Protein AF-A0A846NH16-F1 (afdb_monomer_lite)

Foldseek 3Di:
DQDPPDDDQVVLLVVLVVVLCVVVVHDDDVLSSLVSCVVPDDLVQDSHNGDVVCNVVNVCSVVVPDPVD

Structure (mmCIF, N/CA/C/O backbone):
data_AF-A0A846NH16-F1
#
_entry.id   AF-A0A846NH16-F1
#
loop_
_atom_site.group_PDB
_atom_site.id
_atom_site.type_symbol
_atom_site.label_atom_id
_atom_site.label_alt_id
_atom_site.label_comp_id
_atom_site.label_asym_id
_atom_site.label_entity_id
_atom_site.label_seq_id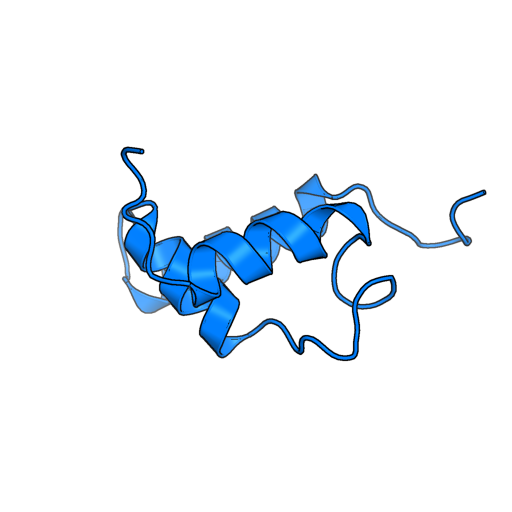
_atom_site.pdbx_PDB_ins_code
_atom_site.Cartn_x
_atom_site.Cartn_y
_atom_site.Cartn_z
_atom_site.occupancy
_atom_site.B_iso_or_equiv
_atom_site.auth_seq_id
_atom_site.auth_comp_id
_atom_site.auth_asym_id
_atom_site.auth_atom_id
_atom_site.pdbx_PDB_model_num
ATOM 1 N N . MET A 1 1 ? 18.709 -7.275 -12.513 1.00 75.25 1 MET A N 1
ATOM 2 C CA . MET A 1 1 ? 19.265 -5.921 -12.284 1.00 75.25 1 MET A CA 1
ATOM 3 C C . MET A 1 1 ? 18.094 -4.952 -12.348 1.00 75.25 1 MET A C 1
ATOM 5 O O . MET A 1 1 ? 17.305 -5.100 -13.273 1.00 75.25 1 MET A O 1
ATOM 9 N N . ARG A 1 2 ? 17.915 -4.068 -11.354 1.00 79.62 2 ARG A N 1
ATOM 10 C CA . ARG A 1 2 ? 16.789 -3.114 -11.329 1.00 79.62 2 ARG A CA 1
ATOM 11 C C . ARG A 1 2 ? 16.929 -2.103 -12.486 1.00 79.62 2 ARG A C 1
ATOM 13 O O . ARG A 1 2 ? 18.048 -1.626 -12.694 1.00 79.62 2 ARG A O 1
ATOM 20 N N . PRO A 1 3 ? 15.863 -1.817 -13.257 1.00 84.06 3 PRO A N 1
ATOM 21 C CA . PRO A 1 3 ? 15.900 -0.804 -14.310 1.00 84.06 3 PRO A CA 1
ATOM 22 C C . PRO A 1 3 ? 16.304 0.593 -13.796 1.00 84.06 3 PRO A C 1
ATOM 24 O O . PRO A 1 3 ? 16.099 0.914 -12.624 1.00 84.06 3 PRO A O 1
ATOM 27 N N . PRO A 1 4 ? 16.867 1.464 -14.652 1.00 87.88 4 PRO A N 1
ATOM 28 C CA . PRO A 1 4 ? 17.083 2.864 -14.301 1.00 87.88 4 PRO A CA 1
ATOM 29 C C . PRO A 1 4 ? 15.777 3.546 -13.882 1.00 87.88 4 PRO A C 1
ATOM 31 O O . PRO A 1 4 ? 14.759 3.414 -14.558 1.00 87.88 4 PRO A O 1
ATOM 34 N N . GLY A 1 5 ? 15.821 4.296 -12.781 1.00 83.44 5 GLY A N 1
ATOM 35 C CA . GLY A 1 5 ? 14.645 4.972 -12.225 1.00 83.44 5 GLY A CA 1
ATOM 36 C C . GLY A 1 5 ? 13.799 4.110 -11.285 1.00 83.44 5 GLY A C 1
ATOM 37 O O . GLY A 1 5 ? 12.878 4.645 -10.674 1.00 83.44 5 GLY A O 1
ATOM 38 N N . THR A 1 6 ? 14.125 2.825 -11.109 1.00 85.19 6 THR A N 1
ATOM 39 C CA . THR A 1 6 ? 13.525 1.993 -10.060 1.00 85.19 6 THR A CA 1
ATOM 40 C C . THR A 1 6 ? 13.952 2.496 -8.683 1.00 85.19 6 THR A C 1
ATOM 42 O O . THR A 1 6 ? 15.146 2.587 -8.380 1.00 85.19 6 THR A O 1
ATOM 45 N N . THR A 1 7 ? 12.970 2.828 -7.852 1.00 86.06 7 THR A N 1
ATOM 46 C CA . THR A 1 7 ? 13.156 3.126 -6.432 1.00 86.06 7 THR A CA 1
ATOM 47 C C . THR A 1 7 ? 13.270 1.844 -5.596 1.00 86.06 7 THR A C 1
ATOM 49 O O . THR A 1 7 ? 13.177 0.732 -6.105 1.00 86.06 7 THR A O 1
ATOM 52 N N . GLU A 1 8 ? 13.623 1.982 -4.320 1.00 84.56 8 GLU A N 1
ATOM 53 C CA . GLU A 1 8 ? 13.633 0.871 -3.356 1.00 84.56 8 GLU A CA 1
ATOM 54 C C . GLU A 1 8 ? 12.235 0.752 -2.725 1.00 84.56 8 GLU A C 1
ATOM 56 O O . GLU A 1 8 ? 11.574 1.786 -2.616 1.00 84.56 8 GLU A O 1
ATOM 61 N N . ASP A 1 9 ? 11.820 -0.451 -2.292 1.00 84.62 9 ASP A N 1
ATOM 62 C CA . ASP A 1 9 ? 10.456 -0.772 -1.835 1.00 84.62 9 ASP A CA 1
ATOM 63 C C . ASP A 1 9 ? 9.904 0.202 -0.769 1.00 84.62 9 ASP A C 1
ATOM 65 O O . ASP A 1 9 ? 8.691 0.423 -0.656 1.00 84.62 9 ASP A O 1
ATOM 69 N N . GLY A 1 10 ? 10.788 0.872 -0.024 1.00 89.94 10 GLY A N 1
ATOM 70 C CA . GLY A 1 10 ? 10.436 1.921 0.919 1.00 89.94 10 GLY A CA 1
ATOM 71 C C . GLY A 1 10 ? 9.711 3.126 0.305 1.00 89.94 10 GLY A C 1
ATOM 72 O O . GLY A 1 10 ? 8.819 3.678 0.953 1.00 89.94 10 GLY A O 1
ATOM 73 N N . VAL A 1 11 ? 10.037 3.560 -0.918 1.00 93.38 11 VAL A N 1
ATOM 74 C CA . VAL A 1 11 ? 9.444 4.781 -1.507 1.00 93.38 11 VAL A CA 1
ATOM 75 C C . VAL A 1 11 ? 7.976 4.559 -1.867 1.00 93.38 11 VAL A C 1
ATOM 77 O O . VAL A 1 11 ? 7.127 5.400 -1.558 1.00 93.38 11 VAL A O 1
ATOM 80 N N . GLU A 1 12 ? 7.658 3.437 -2.500 1.00 92.88 12 GLU A N 1
ATOM 81 C CA . GLU A 1 12 ? 6.300 3.033 -2.863 1.00 92.88 12 GLU A CA 1
ATOM 82 C C . GLU A 1 12 ? 5.443 2.841 -1.609 1.00 92.88 12 GLU A C 1
ATOM 84 O O . GLU A 1 12 ? 4.351 3.412 -1.504 1.00 92.88 12 GLU A O 1
ATOM 89 N N . ARG A 1 13 ? 5.969 2.130 -0.603 1.00 94.94 13 ARG A N 1
ATOM 90 C CA . ARG A 1 13 ? 5.274 1.910 0.675 1.00 94.94 13 ARG A CA 1
ATOM 91 C C . ARG A 1 13 ? 5.016 3.215 1.432 1.00 94.94 13 ARG A C 1
ATOM 93 O O . ARG A 1 13 ? 3.933 3.384 1.993 1.00 94.94 13 ARG A O 1
ATOM 100 N N . ILE A 1 14 ? 5.951 4.171 1.416 1.00 96.50 14 ILE A N 1
ATOM 101 C CA . ILE A 1 14 ? 5.757 5.494 2.036 1.00 96.50 14 ILE A CA 1
ATOM 102 C C . ILE A 1 14 ? 4.624 6.272 1.360 1.00 96.50 14 ILE A C 1
ATOM 104 O O . ILE A 1 14 ? 3.833 6.908 2.057 1.00 96.50 14 ILE A O 1
ATOM 108 N N . LYS A 1 15 ? 4.482 6.204 0.030 1.00 96.19 15 LYS A N 1
ATOM 109 C CA . LYS A 1 15 ? 3.362 6.861 -0.671 1.00 96.19 15 LYS A CA 1
ATOM 110 C C . LYS A 1 15 ? 2.014 6.311 -0.195 1.00 96.19 15 LYS A C 1
ATOM 112 O O . LYS A 1 15 ? 1.106 7.092 0.082 1.00 96.19 15 LYS A O 1
ATOM 117 N N . LEU A 1 16 ? 1.903 4.992 -0.022 1.00 97.69 16 LEU A N 1
ATOM 118 C CA . LEU A 1 16 ? 0.697 4.352 0.519 1.00 97.69 16 LEU A CA 1
ATOM 119 C C . LEU A 1 16 ? 0.447 4.738 1.985 1.00 97.69 16 LEU A C 1
ATOM 121 O O . LEU A 1 16 ? -0.687 5.040 2.349 1.00 97.69 16 LEU A O 1
ATOM 125 N N . LEU A 1 17 ? 1.492 4.812 2.817 1.00 97.75 17 LEU A N 1
ATOM 126 C CA . LEU A 1 17 ? 1.382 5.308 4.197 1.00 97.75 17 LEU A CA 1
ATOM 127 C C . LEU A 1 17 ? 0.850 6.749 4.248 1.00 97.75 17 LEU A C 1
ATOM 129 O O . LEU A 1 17 ? -0.036 7.049 5.048 1.00 97.75 17 LEU A O 1
ATOM 133 N N . ILE A 1 18 ? 1.356 7.635 3.384 1.00 98.12 18 ILE A N 1
ATOM 134 C CA . ILE A 1 18 ? 0.909 9.033 3.293 1.00 98.12 18 ILE A CA 1
ATOM 135 C C . ILE A 1 18 ? -0.566 9.105 2.886 1.00 98.12 18 ILE A C 1
ATOM 137 O O . ILE A 1 18 ? -1.324 9.849 3.510 1.00 98.12 18 ILE A O 1
ATOM 141 N N . LEU A 1 19 ? -0.988 8.319 1.888 1.00 98.25 19 LEU A N 1
ATOM 142 C CA . LEU A 1 19 ? -2.394 8.239 1.480 1.00 98.25 19 LEU A CA 1
ATOM 143 C C . LEU A 1 19 ? -3.285 7.775 2.638 1.00 98.25 19 LEU A C 1
ATOM 145 O O . LEU A 1 19 ? -4.282 8.429 2.937 1.00 98.25 19 LEU A O 1
ATOM 149 N N . ALA A 1 20 ? -2.888 6.714 3.345 1.00 98.44 20 ALA A N 1
ATOM 150 C CA . ALA A 1 20 ? -3.636 6.183 4.483 1.00 98.44 20 ALA A CA 1
ATOM 151 C C . ALA A 1 20 ? -3.796 7.223 5.609 1.00 98.44 20 ALA A C 1
ATOM 153 O O . ALA A 1 20 ? -4.896 7.431 6.127 1.00 98.44 20 ALA A O 1
ATOM 154 N N . ILE A 1 21 ? -2.708 7.915 5.970 1.00 98.62 21 ILE A N 1
ATOM 155 C CA . ILE A 1 21 ? -2.714 8.974 6.993 1.00 98.62 21 ILE A CA 1
ATOM 156 C C . ILE A 1 21 ? -3.584 10.152 6.550 1.00 98.62 21 ILE A C 1
ATOM 158 O O . ILE A 1 21 ? -4.361 10.676 7.351 1.00 98.62 21 ILE A O 1
ATOM 162 N N . GLY A 1 22 ? -3.467 10.566 5.286 1.00 98.06 22 GLY A N 1
ATOM 163 C CA . GLY A 1 22 ? -4.229 11.674 4.715 1.00 98.06 22 GLY A CA 1
ATOM 164 C C . GLY A 1 22 ? -5.733 11.404 4.693 1.00 98.06 22 GLY A C 1
ATOM 165 O O . GLY A 1 22 ? -6.513 12.266 5.098 1.00 98.06 22 GLY A O 1
ATOM 166 N N . GLU A 1 23 ? -6.141 10.199 4.289 1.00 97.44 23 GLU A N 1
ATOM 167 C CA . GLU A 1 23 ? -7.548 9.784 4.274 1.00 97.44 23 GLU A CA 1
ATOM 168 C C . GLU A 1 23 ? -8.127 9.653 5.681 1.00 97.44 23 GLU A C 1
ATOM 170 O O . GLU A 1 23 ? -9.210 10.174 5.955 1.00 97.44 23 GLU A O 1
ATOM 175 N N . LYS A 1 24 ? -7.396 9.005 6.596 1.00 97.75 24 LYS A N 1
ATOM 176 C CA . LYS A 1 24 ? -7.843 8.832 7.983 1.00 97.75 24 LYS A CA 1
ATOM 177 C C . LYS A 1 24 ? -7.783 10.132 8.791 1.00 97.75 24 LYS A C 1
ATOM 179 O O . LYS A 1 24 ? -8.459 10.250 9.811 1.00 97.75 24 LYS A O 1
ATOM 184 N N . ARG A 1 25 ? -6.979 11.105 8.346 1.00 96.69 25 ARG A N 1
ATOM 185 C 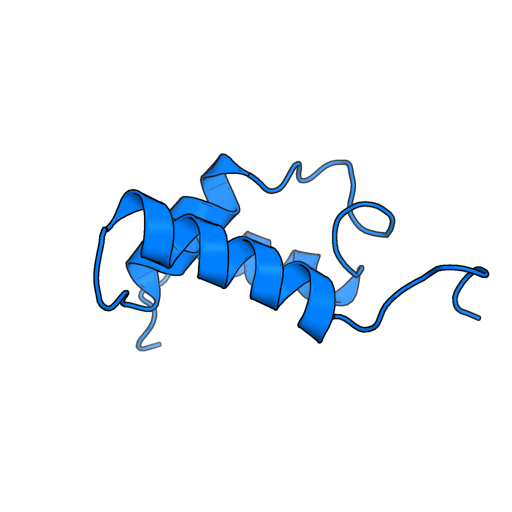CA . ARG A 1 25 ? -6.676 12.367 9.043 1.00 96.69 25 ARG A CA 1
ATOM 186 C C . ARG A 1 25 ? -6.129 12.140 10.454 1.00 96.69 25 ARG A C 1
ATOM 188 O O . ARG A 1 25 ? -6.541 12.791 11.411 1.00 96.69 25 ARG A O 1
ATOM 195 N N . GLY A 1 26 ? -5.195 11.200 10.591 1.00 94.94 26 GLY A N 1
ATOM 196 C CA . GLY A 1 26 ? -4.618 10.847 11.885 1.00 94.94 26 GLY A CA 1
ATOM 197 C C . GLY A 1 26 ? -3.736 9.605 11.845 1.00 94.94 26 GLY A C 1
ATOM 198 O O . GLY A 1 26 ? -3.312 9.154 10.783 1.00 94.94 26 GLY A O 1
ATOM 199 N N . ARG A 1 27 ? -3.450 9.042 13.025 1.00 97.62 27 ARG A N 1
ATOM 200 C CA . ARG A 1 27 ? -2.671 7.800 13.143 1.00 97.62 27 ARG A CA 1
ATOM 201 C C . ARG A 1 27 ? -3.438 6.617 12.551 1.00 97.62 27 ARG A C 1
ATOM 203 O O . ARG A 1 27 ? -4.622 6.432 12.840 1.00 97.62 27 ARG A O 1
ATOM 210 N N . ILE A 1 28 ? -2.740 5.792 11.783 1.00 97.94 28 ILE A N 1
ATOM 211 C CA . ILE A 1 28 ? -3.277 4.590 11.135 1.00 97.94 28 ILE A CA 1
ATOM 212 C C . ILE A 1 28 ? -2.887 3.325 11.908 1.00 97.94 28 ILE A C 1
ATOM 214 O O . ILE A 1 28 ? -1.869 3.318 12.602 1.00 97.94 28 ILE A O 1
ATOM 218 N N . SER A 1 29 ? -3.696 2.273 11.794 1.00 96.88 29 SER A N 1
ATOM 219 C CA . SER A 1 29 ? -3.303 0.905 12.141 1.00 96.88 29 SER A CA 1
ATOM 220 C C . SER A 1 29 ? -2.782 0.158 10.905 1.00 96.88 29 SER A C 1
ATOM 222 O O . SER A 1 29 ? -2.816 0.681 9.787 1.00 96.88 29 SER A O 1
ATOM 224 N N . ALA A 1 30 ? -2.306 -1.075 11.091 1.00 95.50 30 ALA A N 1
ATOM 225 C CA . ALA A 1 30 ? -1.910 -1.935 9.977 1.00 95.50 30 ALA A CA 1
ATOM 226 C C . ALA A 1 30 ? -3.107 -2.296 9.076 1.00 95.50 30 ALA A C 1
ATO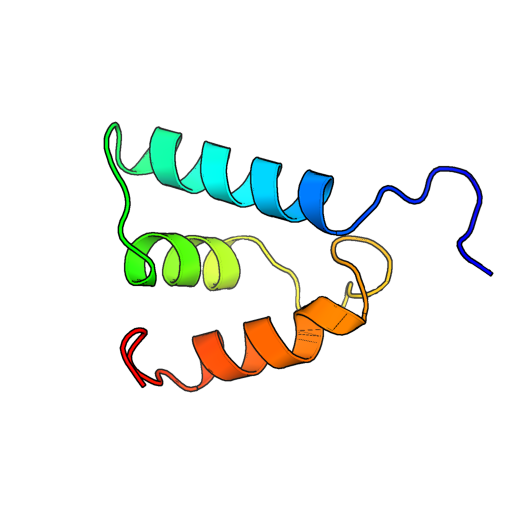M 228 O O . ALA A 1 30 ? -2.970 -2.358 7.858 1.00 95.50 30 ALA A O 1
ATOM 229 N N . GLU A 1 31 ? -4.303 -2.447 9.645 1.00 95.69 31 GLU A N 1
ATOM 230 C CA . GLU A 1 31 ? -5.537 -2.713 8.902 1.00 95.69 31 GLU A CA 1
ATOM 231 C C . GLU A 1 31 ? -5.951 -1.522 8.029 1.00 95.69 31 GLU A C 1
ATOM 233 O O . GLU A 1 31 ? -6.415 -1.710 6.905 1.00 95.69 31 GLU A O 1
ATOM 238 N N . ASP A 1 32 ? -5.770 -0.288 8.509 1.00 97.38 32 ASP A N 1
ATOM 239 C CA . ASP A 1 32 ? -6.017 0.913 7.698 1.00 97.38 32 ASP A CA 1
ATOM 240 C C . ASP A 1 32 ? -5.056 0.989 6.505 1.00 97.38 32 ASP A C 1
ATOM 242 O O . ASP A 1 32 ? -5.455 1.336 5.387 1.00 97.38 32 ASP A O 1
ATOM 246 N N . LEU A 1 33 ? -3.789 0.627 6.732 1.00 97.06 33 LEU A N 1
ATOM 247 C CA . LEU A 1 33 ? -2.808 0.524 5.660 1.00 97.06 33 LEU A CA 1
ATOM 248 C C . LEU A 1 33 ? -3.198 -0.581 4.670 1.00 97.06 33 LEU A C 1
ATOM 250 O O . LEU A 1 33 ? -3.190 -0.339 3.467 1.00 97.06 33 LEU A O 1
ATOM 254 N N . GLY A 1 34 ? -3.629 -1.745 5.157 1.00 96.62 34 GLY A N 1
ATOM 255 C CA . GLY A 1 34 ? -4.108 -2.844 4.321 1.00 96.62 34 GLY A CA 1
ATOM 256 C C . GLY A 1 34 ? -5.290 -2.445 3.432 1.00 96.62 34 GLY A C 1
ATOM 257 O O . GLY A 1 34 ? -5.290 -2.725 2.236 1.00 96.62 34 GLY A O 1
ATOM 258 N N . LYS A 1 35 ? -6.261 -1.688 3.959 1.00 97.25 35 LYS A N 1
ATOM 259 C CA . LYS A 1 35 ? -7.360 -1.126 3.147 1.00 97.25 35 LYS A CA 1
ATOM 260 C C . LYS A 1 35 ? -6.848 -0.199 2.047 1.00 97.25 35 LYS A C 1
ATOM 262 O O . LYS A 1 35 ? -7.340 -0.248 0.924 1.00 97.25 35 LYS A O 1
ATOM 267 N N . THR A 1 36 ? -5.855 0.628 2.364 1.00 98.12 36 THR A N 1
ATOM 268 C CA . THR A 1 36 ? -5.208 1.518 1.389 1.00 98.12 36 THR A CA 1
ATOM 269 C C . THR A 1 36 ? -4.512 0.716 0.290 1.00 98.12 36 THR A C 1
ATOM 271 O O . THR A 1 36 ? -4.637 1.056 -0.883 1.00 98.12 36 THR A O 1
ATOM 274 N N . TRP A 1 37 ? -3.843 -0.384 0.639 1.00 97.38 37 TRP A N 1
ATOM 275 C CA . TRP A 1 37 ? -3.209 -1.282 -0.329 1.00 97.38 37 TRP A CA 1
ATOM 276 C C . TRP A 1 37 ? -4.235 -1.889 -1.285 1.00 97.38 37 TRP A C 1
ATOM 278 O O . TRP A 1 37 ? -4.079 -1.763 -2.493 1.00 97.38 37 TRP A O 1
ATOM 288 N N . LEU A 1 38 ? -5.323 -2.460 -0.760 1.00 97.50 38 LEU A N 1
ATOM 289 C CA . LEU A 1 38 ? -6.392 -3.046 -1.582 1.00 97.50 38 LEU A CA 1
ATOM 290 C C . LEU A 1 38 ? -7.100 -2.020 -2.476 1.00 97.50 38 LEU A C 1
ATOM 292 O O . LEU A 1 38 ? -7.647 -2.386 -3.510 1.00 97.50 38 LEU A O 1
ATOM 296 N N . LYS A 1 39 ? -7.102 -0.746 -2.076 1.00 98.12 39 LYS A N 1
ATOM 297 C CA . LYS A 1 39 ? -7.717 0.349 -2.831 1.00 98.12 39 LYS A CA 1
ATOM 298 C C . LYS A 1 39 ? -6.832 0.877 -3.961 1.00 98.12 39 LYS A C 1
ATOM 300 O O . LYS A 1 39 ? -7.366 1.265 -4.995 1.00 98.12 39 LYS A O 1
ATOM 305 N N . TYR A 1 40 ? -5.520 0.966 -3.742 1.00 97.94 40 TYR A N 1
ATOM 306 C CA . TYR A 1 40 ? -4.616 1.707 -4.628 1.00 97.94 40 TYR A CA 1
ATOM 307 C C . TYR A 1 40 ? -3.603 0.853 -5.380 1.00 97.94 40 TYR A C 1
ATOM 309 O O . TYR A 1 40 ? -3.078 1.328 -6.384 1.00 97.94 40 TYR A O 1
ATOM 317 N N . ILE A 1 41 ? -3.297 -0.359 -4.918 1.00 97.69 41 ILE A N 1
ATOM 318 C CA . ILE A 1 41 ? -2.406 -1.264 -5.647 1.00 97.69 41 ILE A CA 1
ATOM 319 C C . ILE A 1 41 ? -3.214 -1.958 -6.736 1.00 97.69 41 ILE A C 1
ATOM 321 O O . ILE A 1 41 ? -4.203 -2.631 -6.443 1.00 97.69 41 ILE A O 1
ATOM 325 N N . ASP A 1 42 ? -2.757 -1.815 -7.975 1.00 96.88 42 ASP A N 1
ATOM 326 C CA . ASP A 1 42 ? -3.213 -2.645 -9.076 1.00 96.88 42 ASP A CA 1
ATOM 327 C C . ASP A 1 42 ? -2.391 -3.949 -9.089 1.00 96.88 42 ASP A C 1
ATOM 329 O O . ASP A 1 42 ? -1.174 -3.910 -9.316 1.00 96.88 42 ASP A O 1
ATOM 333 N N . PRO A 1 43 ? -3.016 -5.111 -8.825 1.00 95.50 43 PRO A N 1
ATOM 334 C CA . PRO A 1 43 ? -2.303 -6.377 -8.730 1.00 95.50 43 PRO A CA 1
ATOM 335 C C . PRO A 1 43 ? -1.698 -6.852 -10.059 1.00 95.50 43 PRO A C 1
ATOM 337 O O . PRO A 1 43 ? -0.867 -7.757 -10.039 1.00 95.50 43 PRO A O 1
ATOM 340 N N . GLU A 1 44 ? -2.066 -6.262 -11.199 1.00 96.50 44 GLU A N 1
ATOM 341 C CA . GLU A 1 44 ? -1.470 -6.586 -12.503 1.00 96.50 44 GLU A CA 1
ATOM 342 C C . GLU A 1 44 ? -0.160 -5.817 -12.772 1.00 96.50 44 GLU A C 1
ATOM 344 O O . GLU A 1 44 ? 0.538 -6.108 -13.743 1.00 96.50 44 GLU A O 1
ATOM 349 N N . HIS A 1 45 ? 0.216 -4.868 -11.902 1.00 94.44 45 HIS A N 1
ATOM 350 C CA . HIS A 1 45 ? 1.317 -3.920 -12.128 1.00 94.44 45 HIS A CA 1
ATOM 351 C C . HIS A 1 45 ? 2.499 -4.048 -11.144 1.00 94.44 45 HIS A C 1
ATOM 353 O O . HIS A 1 45 ? 3.284 -3.105 -10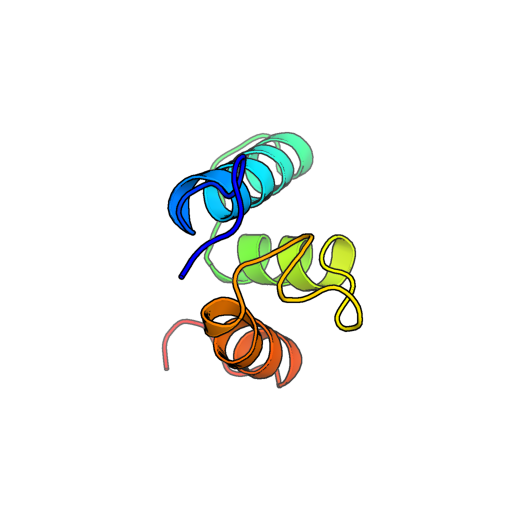.968 1.00 94.44 45 HIS A O 1
ATOM 359 N N . PHE A 1 46 ? 2.693 -5.213 -10.517 1.00 93.31 46 PHE A N 1
ATOM 360 C CA . PHE A 1 46 ? 3.927 -5.494 -9.769 1.00 93.31 46 PHE A CA 1
ATOM 361 C C . PHE A 1 46 ? 5.159 -5.492 -10.692 1.00 93.31 46 PHE A C 1
ATOM 363 O O . PHE A 1 46 ? 5.115 -5.949 -11.831 1.00 93.31 46 PHE A O 1
ATOM 370 N N . GLY A 1 47 ? 6.273 -4.946 -10.203 1.00 89.19 47 GLY A N 1
ATOM 371 C CA . GLY A 1 47 ? 7.472 -4.652 -10.995 1.00 89.19 47 GLY A CA 1
ATOM 372 C C . GLY A 1 47 ? 7.455 -3.279 -11.679 1.00 89.19 47 GLY A C 1
ATOM 373 O O . GLY A 1 47 ? 8.470 -2.883 -12.250 1.00 89.19 47 GLY A O 1
ATOM 374 N N . VAL A 1 48 ? 6.332 -2.551 -11.604 1.00 89.38 48 VAL A N 1
ATOM 375 C CA . VAL A 1 48 ? 6.193 -1.174 -12.107 1.00 89.38 48 VAL A CA 1
ATOM 376 C C . VAL A 1 48 ? 5.659 -0.238 -11.022 1.00 89.38 48 VAL A C 1
ATOM 378 O O . VAL A 1 48 ? 6.284 0.779 -10.737 1.00 89.38 48 VAL A O 1
ATOM 381 N N . GLN A 1 49 ? 4.512 -0.566 -10.415 1.00 92.69 49 GLN A N 1
ATOM 382 C CA . GLN A 1 49 ? 3.894 0.243 -9.358 1.00 92.69 49 GLN A CA 1
ATOM 383 C C . GLN A 1 49 ? 4.490 -0.047 -7.975 1.00 92.69 49 GLN A C 1
ATOM 385 O O . GLN A 1 49 ? 4.688 0.875 -7.189 1.00 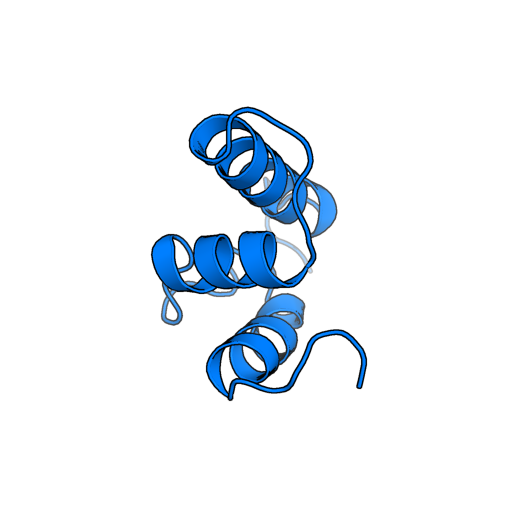92.69 49 GLN A O 1
ATOM 390 N N . MET A 1 50 ? 4.718 -1.329 -7.690 1.00 93.31 50 MET A N 1
ATOM 391 C CA . MET A 1 50 ? 5.276 -1.869 -6.447 1.00 93.31 50 MET A CA 1
ATOM 392 C C . MET A 1 50 ? 6.412 -2.833 -6.800 1.00 93.31 50 MET A C 1
ATOM 394 O O . MET A 1 50 ? 6.437 -3.363 -7.916 1.00 93.31 50 MET A O 1
ATOM 398 N N . GLU A 1 51 ? 7.323 -3.119 -5.870 1.00 91.44 51 GLU A N 1
ATOM 399 C CA . GLU A 1 51 ? 8.369 -4.114 -6.123 1.00 91.44 51 GLU A CA 1
ATOM 400 C C . GLU A 1 51 ? 7.761 -5.530 -6.192 1.00 91.44 51 GLU A C 1
ATOM 402 O O . GLU A 1 51 ? 6.758 -5.815 -5.533 1.00 91.44 51 GLU A O 1
ATOM 407 N N . PRO A 1 52 ? 8.359 -6.471 -6.946 1.00 90.75 52 PRO A N 1
ATOM 408 C CA . PRO A 1 52 ? 7.849 -7.844 -7.025 1.00 90.75 52 PRO A CA 1
ATOM 409 C C . PRO A 1 52 ? 7.750 -8.551 -5.663 1.00 90.75 52 PRO A C 1
ATOM 411 O O . PRO A 1 52 ? 6.915 -9.431 -5.474 1.00 90.75 52 PRO A O 1
ATOM 414 N N . CYS A 1 53 ? 8.584 -8.165 -4.689 1.00 90.31 53 CYS A N 1
ATOM 415 C CA . CYS A 1 53 ? 8.525 -8.705 -3.331 1.00 90.31 53 CYS A CA 1
ATOM 416 C C . CYS A 1 53 ? 7.275 -8.266 -2.549 1.00 90.31 53 CYS A C 1
ATOM 418 O O . CYS A 1 53 ? 6.914 -8.937 -1.585 1.00 90.31 53 CYS A O 1
ATOM 420 N N . ASP A 1 54 ? 6.586 -7.195 -2.952 1.00 94.12 54 ASP A N 1
ATOM 421 C CA . ASP A 1 54 ? 5.355 -6.735 -2.301 1.00 94.12 54 ASP A CA 1
ATOM 422 C C . ASP A 1 54 ? 4.131 -7.577 -2.678 1.00 94.12 54 ASP A C 1
ATOM 424 O O . ASP A 1 54 ? 3.132 -7.559 -1.960 1.00 94.12 54 ASP A O 1
ATOM 428 N N . GLU A 1 55 ? 4.196 -8.351 -3.766 1.00 95.56 55 GLU A N 1
ATOM 429 C CA . GLU A 1 55 ? 3.062 -9.149 -4.244 1.00 95.56 55 GLU A CA 1
ATOM 430 C C . GLU A 1 55 ? 2.592 -10.157 -3.185 1.00 95.56 55 GLU A C 1
ATOM 432 O O . GLU A 1 55 ? 1.390 -10.333 -2.965 1.00 95.56 55 GLU A O 1
ATOM 437 N N . ILE A 1 56 ? 3.529 -10.796 -2.475 1.00 94.75 56 ILE A N 1
ATOM 438 C CA . ILE A 1 56 ? 3.178 -11.738 -1.407 1.00 94.75 56 ILE A CA 1
ATOM 439 C C . ILE A 1 56 ? 2.514 -11.027 -0.223 1.00 94.75 56 ILE A C 1
ATOM 441 O O . ILE A 1 56 ? 1.543 -11.540 0.332 1.00 94.75 56 ILE A O 1
ATOM 445 N N . LEU A 1 57 ? 2.980 -9.825 0.125 1.00 93.00 57 LEU A N 1
ATOM 446 C CA . LEU A 1 57 ? 2.407 -9.022 1.205 1.00 93.00 57 LEU A CA 1
ATOM 447 C C . LEU A 1 57 ? 0.993 -8.558 0.840 1.00 93.00 57 LEU A C 1
ATOM 449 O O . 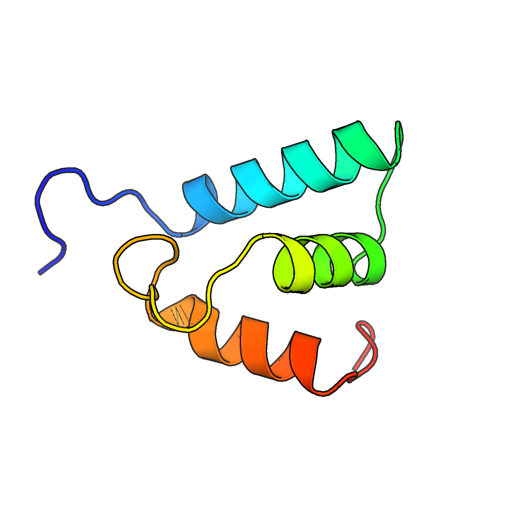LEU A 1 57 ? 0.077 -8.680 1.651 1.00 93.00 57 LEU A O 1
ATOM 453 N N . TYR A 1 58 ? 0.787 -8.113 -0.401 1.00 96.44 58 TYR A N 1
ATOM 454 C CA . TYR A 1 58 ? -0.535 -7.766 -0.918 1.00 96.44 58 TYR A CA 1
ATOM 455 C C . TYR A 1 58 ? -1.498 -8.955 -0.851 1.00 96.44 58 TYR A C 1
ATOM 457 O O . TYR A 1 58 ? -2.622 -8.803 -0.377 1.00 96.44 58 TYR A O 1
ATOM 465 N N . LYS A 1 59 ? -1.061 -10.155 -1.256 1.00 96.75 59 LYS A N 1
ATOM 466 C CA . LYS A 1 59 ? -1.881 -11.376 -1.171 1.00 96.75 59 LYS A CA 1
ATOM 467 C C . LYS A 1 59 ? -2.261 -11.725 0.269 1.00 96.75 59 LYS A C 1
ATOM 469 O O . LYS A 1 59 ? -3.396 -12.133 0.504 1.00 96.75 59 LYS A O 1
ATOM 474 N N . ILE A 1 60 ? -1.358 -11.528 1.232 1.00 95.25 60 ILE A N 1
ATOM 475 C CA . ILE A 1 60 ? -1.662 -11.713 2.660 1.00 95.25 60 ILE A CA 1
ATOM 476 C C . ILE A 1 60 ? -2.743 -10.721 3.103 1.00 95.25 60 ILE A C 1
ATOM 478 O O . ILE A 1 60 ? -3.748 -11.140 3.675 1.00 95.25 60 ILE A O 1
ATOM 482 N N . VAL A 1 61 ? -2.601 -9.436 2.772 1.00 95.75 61 VAL A N 1
ATOM 483 C CA . VAL A 1 61 ? -3.622 -8.418 3.074 1.00 95.75 61 VAL A CA 1
ATOM 484 C C . VAL A 1 61 ? -4.968 -8.779 2.429 1.00 95.75 61 VAL A C 1
ATOM 486 O O . VAL A 1 61 ? -6.002 -8.743 3.093 1.00 95.75 61 VAL A O 1
ATOM 489 N N . ALA A 1 62 ? -4.960 -9.185 1.157 1.00 96.31 62 ALA A N 1
ATOM 490 C CA . ALA A 1 62 ? -6.157 -9.564 0.406 1.00 96.31 62 ALA A CA 1
ATOM 491 C C . ALA A 1 62 ? -6.841 -10.828 0.948 1.00 96.31 62 ALA A C 1
ATOM 493 O O . ALA A 1 62 ? -8.054 -10.970 0.819 1.00 96.31 62 ALA A O 1
ATOM 494 N N . SER A 1 63 ? -6.089 -11.729 1.585 1.00 96.62 63 SER A N 1
ATOM 495 C CA . SER A 1 63 ? -6.643 -12.933 2.216 1.00 96.62 63 SER A CA 1
ATOM 496 C C . SER A 1 63 ? -7.450 -12.648 3.489 1.00 96.62 63 SER A C 1
ATOM 498 O O . SER A 1 63 ? -8.166 -13.526 3.967 1.00 96.62 63 SER A O 1
ATOM 500 N N . GLY A 1 64 ? -7.351 -11.433 4.043 1.00 93.56 64 GLY A N 1
ATOM 501 C CA . GLY A 1 64 ? -8.058 -11.042 5.262 1.00 93.56 64 GLY A CA 1
ATOM 502 C C . GLY A 1 64 ? -7.437 -11.579 6.554 1.00 93.56 64 GLY A C 1
ATOM 503 O O . GLY A 1 64 ? -8.087 -11.530 7.599 1.00 93.56 64 GLY A O 1
ATOM 504 N N . VAL A 1 65 ? -6.195 -12.079 6.509 1.00 92.31 65 VAL A N 1
ATOM 505 C CA . VAL A 1 65 ? -5.429 -12.425 7.717 1.00 92.31 65 VAL A CA 1
ATOM 506 C C . VAL A 1 65 ? -5.282 -11.183 8.600 1.00 92.31 65 VAL A C 1
ATOM 508 O O . VAL A 1 65 ? -4.972 -10.091 8.122 1.00 92.31 65 VAL A O 1
ATOM 511 N N . HIS A 1 66 ? -5.531 -11.349 9.900 1.00 91.12 66 HIS A N 1
ATOM 512 C CA . HIS A 1 66 ? -5.426 -10.257 10.864 1.00 91.12 66 HIS A CA 1
ATOM 513 C C . HIS A 1 66 ? -3.969 -9.800 11.008 1.00 91.12 66 HIS A C 1
ATOM 515 O O . HIS A 1 66 ? -3.065 -10.628 11.036 1.00 91.12 66 HIS A O 1
ATOM 521 N N . ALA A 1 67 ? -3.723 -8.498 11.171 1.00 88.94 67 ALA A N 1
ATOM 522 C CA . ALA A 1 67 ? -2.362 -7.950 11.159 1.00 88.94 67 ALA A CA 1
ATOM 523 C C . ALA A 1 67 ? -1.487 -8.358 12.361 1.00 88.94 67 ALA A C 1
ATOM 525 O O . ALA A 1 67 ? -0.302 -8.046 12.398 1.00 88.94 67 ALA A O 1
ATOM 526 N N . SER A 1 68 ? -2.072 -9.019 13.360 1.00 88.56 68 SER A N 1
ATOM 527 C CA . SER A 1 68 ? -1.374 -9.518 14.550 1.00 88.56 68 SER A CA 1
ATOM 528 C C . SER A 1 68 ? -0.949 -10.988 14.455 1.00 88.56 68 SER A C 1
ATOM 530 O O . SER A 1 68 ? -0.560 -11.551 15.478 1.00 88.56 68 SER A O 1
ATOM 532 N N . TYR A 1 69 ? -1.146 -11.626 13.300 1.00 77.88 69 TYR A N 1
ATOM 533 C CA . TYR A 1 69 ? -0.729 -13.004 13.028 1.00 77.88 69 TYR A CA 1
ATOM 534 C C . TYR A 1 69 ? 0.752 -13.055 12.643 1.00 77.88 69 TYR A C 1
ATOM 536 O O . TYR A 1 69 ? 1.419 -14.035 13.042 1.00 77.88 69 TYR A O 1
#

Sequence (69 aa):
MRPPGTTEDGVERIKLLILAIGEKRGRISAEDLGKTWLKYIDPEHFGVQMEPCDEILYKIVASGVHASY

pLDDT: mean 93.44, std 5.26, range [75.25, 98.62]

Radius of gyration: 12.45 Å; chains: 1; bounding box: 27×25×29 Å

Secondary structure (DSSP, 8-state):
-PPTTPPPHHHHHHHHHHHHHHHHTS---HHHHHHHHHHH--TT-BTTTB-TTHHHHHHHHHTT--TT-